Protein AF-A0A1M3N9F0-F1 (afdb_monomer)

Sequence (132 aa):
MGFAGSACEGDSMRPRAHAGPCCGHLTLRERSGFEICTACFWEDDGQDDVDAHMDLGGPNRGTLWQARANFLKFGACEEAARRHVHPLAPDEPRLRQWFLLDDVAVERIPSSNVSPWNLLRDGGLDRHRAQR

Secondary structure (DSSP, 8-state):
------PPP--------EE-TTT-BEEESSSSS-PBPTTT--B-SS--TTTTTS---TTS-S-HHHHHHHHHHHSSSSGGGGGGPPPPPTT--BS--EEEETTEEEE-----TT-HHHHHHTT-S-------

Solvent-accessible surface area (backbone atoms only — not comparable to full-atom values): 8285 Å² total; per-residue (Å²): 140,85,83,80,82,87,75,80,82,76,86,76,78,71,73,70,54,28,55,34,77,51,69,13,38,48,64,28,77,56,82,55,65,60,50,62,22,44,62,26,56,46,55,32,76,59,71,43,85,96,50,18,83,46,64,88,54,82,93,45,82,63,25,50,48,54,17,29,26,29,29,76,76,57,54,4,34,39,76,84,40,41,85,68,35,47,87,71,61,98,80,61,62,58,85,44,48,71,45,79,56,95,80,38,50,43,74,61,73,77,79,57,90,72,44,73,68,53,46,61,72,72,60,76,85,76,85,90,78,84,84,131

Foldseek 3Di:
DDDDDDDDDDPPDDQQFAADQQAQFRQHNDACPQDQRLQARDGRVPDHDVCQQDCPDDPQDHGSFCLNLCCQVCRYSHVVCSVRHDDDDPPGDGPWHWDDDPSTTDTDDPDDCPDPVNCVVVPVPDDPDDDD

Structure (mmCIF, N/CA/C/O backbone):
data_AF-A0A1M3N9F0-F1
#
_entry.id   AF-A0A1M3N9F0-F1
#
loop_
_atom_site.group_PDB
_atom_site.id
_atom_site.type_symbol
_atom_site.label_atom_id
_atom_site.label_alt_id
_atom_site.label_comp_id
_atom_site.label_asym_id
_atom_site.label_entity_id
_atom_site.label_seq_id
_atom_site.pdbx_PDB_ins_code
_atom_site.Cartn_x
_atom_site.Cartn_y
_atom_site.Cartn_z
_atom_site.occupancy
_atom_site.B_iso_or_equiv
_atom_site.auth_seq_id
_atom_site.auth_comp_id
_atom_site.auth_asym_id
_atom_site.auth_atom_id
_atom_site.pdbx_PDB_model_num
ATOM 1 N N . MET A 1 1 ? -36.253 27.659 38.225 1.00 39.75 1 MET A N 1
ATOM 2 C CA . MET A 1 1 ? -36.431 26.519 37.302 1.00 39.75 1 MET A CA 1
ATOM 3 C C . MET A 1 1 ? -35.361 26.656 36.233 1.00 39.75 1 MET A C 1
ATOM 5 O O . MET A 1 1 ? -35.505 27.495 35.360 1.00 39.75 1 MET A O 1
ATOM 9 N N . GLY A 1 2 ? -34.233 25.966 36.396 1.00 39.12 2 GLY A N 1
ATOM 10 C CA . GLY A 1 2 ? -33.150 25.954 35.413 1.00 39.12 2 GLY A CA 1
ATOM 11 C C . GLY A 1 2 ? -33.114 24.580 34.764 1.00 39.12 2 GLY A C 1
ATOM 12 O O . GLY A 1 2 ? -33.038 23.591 35.487 1.00 39.12 2 GLY A O 1
ATOM 13 N N . PHE A 1 3 ? -33.198 24.521 33.438 1.00 42.25 3 PHE A N 1
ATOM 14 C CA . PHE A 1 3 ? -32.869 23.310 32.697 1.00 42.25 3 PHE A CA 1
ATOM 15 C C . PHE A 1 3 ? -31.531 23.511 32.001 1.00 42.25 3 PHE A C 1
ATOM 17 O O . PHE A 1 3 ? -31.296 24.512 31.326 1.00 42.25 3 PHE A O 1
ATOM 24 N N . ALA A 1 4 ? -30.651 22.563 32.304 1.00 43.06 4 ALA A N 1
ATOM 25 C CA . ALA A 1 4 ? -29.269 22.474 31.896 1.00 43.06 4 ALA A CA 1
ATOM 26 C C . ALA A 1 4 ? -29.126 22.300 30.378 1.00 43.06 4 ALA A C 1
ATOM 28 O O . ALA A 1 4 ? -30.037 21.830 29.697 1.00 43.06 4 ALA A O 1
ATOM 29 N N . GLY A 1 5 ? -27.954 22.700 29.884 1.00 39.16 5 GLY A N 1
ATOM 30 C CA . GLY A 1 5 ? -27.570 22.634 28.483 1.00 39.16 5 GLY A CA 1
ATOM 31 C C . GLY A 1 5 ? -27.652 21.228 27.893 1.00 39.16 5 GLY A C 1
ATOM 32 O O . GLY A 1 5 ? -27.305 20.238 28.535 1.00 39.16 5 GLY A O 1
ATOM 33 N N . SER A 1 6 ? -28.082 21.181 26.635 1.00 46.31 6 SER A N 1
ATOM 34 C CA . SER A 1 6 ? -27.952 20.016 25.771 1.00 46.31 6 SER A CA 1
ATOM 35 C C . SER A 1 6 ? -26.500 19.938 25.298 1.00 46.31 6 SER A C 1
ATOM 37 O O . SER A 1 6 ? -26.075 20.721 24.447 1.00 46.31 6 SER A O 1
ATOM 39 N N . ALA A 1 7 ? -25.715 19.056 25.912 1.00 43.75 7 ALA A N 1
ATOM 40 C CA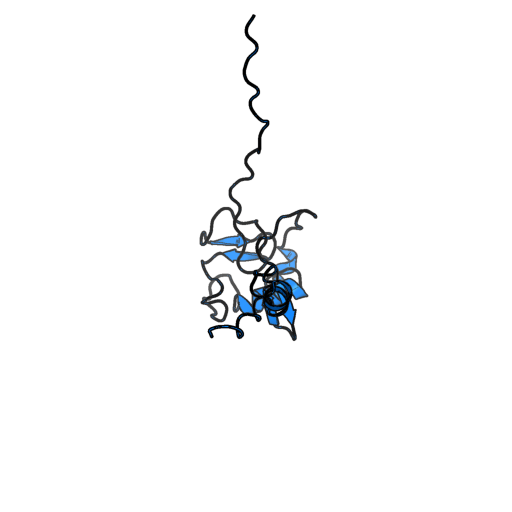 . ALA A 1 7 ? -24.435 18.640 25.362 1.00 43.75 7 ALA A CA 1
ATOM 41 C C . ALA A 1 7 ? -24.719 17.643 24.233 1.00 43.75 7 ALA A C 1
ATOM 43 O O . ALA A 1 7 ? -25.308 16.591 24.466 1.00 43.75 7 ALA A O 1
ATOM 44 N N . CYS A 1 8 ? -24.328 18.013 23.016 1.00 44.44 8 CYS A N 1
ATOM 45 C CA . CYS A 1 8 ? -24.400 17.180 21.824 1.00 44.44 8 CYS A CA 1
ATOM 46 C C . CYS A 1 8 ? -23.667 15.853 22.074 1.00 44.44 8 CYS A C 1
ATOM 48 O O . CYS A 1 8 ? -22.525 15.844 22.539 1.00 44.44 8 CYS A O 1
ATOM 50 N N . GLU A 1 9 ? -24.338 14.746 21.781 1.00 43.06 9 GLU A N 1
ATOM 51 C CA . GLU A 1 9 ? -23.868 13.389 22.028 1.00 43.06 9 GLU A CA 1
ATOM 52 C C . GLU A 1 9 ? -22.616 13.040 21.203 1.00 43.06 9 GLU A C 1
ATOM 54 O O . GLU A 1 9 ? -22.617 13.068 19.976 1.00 43.06 9 GLU A O 1
ATOM 59 N N . GLY A 1 10 ? -21.551 12.719 21.941 1.00 44.12 10 GLY A N 1
ATOM 60 C CA . GLY A 1 10 ? -20.451 11.799 21.638 1.00 44.12 10 GLY A CA 1
ATOM 61 C C . GLY A 1 10 ? -20.210 11.349 20.195 1.00 44.12 10 GLY A C 1
ATOM 62 O O . GLY A 1 10 ? -20.598 10.244 19.826 1.00 44.12 10 GLY A O 1
ATOM 63 N N . ASP A 1 11 ? -19.383 12.100 19.466 1.00 47.62 11 ASP A N 1
ATOM 64 C CA . ASP A 1 11 ? -18.498 11.536 18.439 1.00 47.62 11 ASP A CA 1
ATOM 65 C C . ASP A 1 11 ? -17.328 10.834 19.155 1.00 47.62 11 ASP A C 1
ATOM 67 O O . ASP A 1 11 ? -16.272 11.407 19.437 1.00 47.62 11 ASP A O 1
ATOM 71 N N . SER A 1 12 ? -17.581 9.614 19.628 1.00 51.91 12 SER A N 1
ATOM 72 C CA . SER A 1 12 ? -16.626 8.818 20.395 1.00 51.91 12 SER A CA 1
ATOM 73 C C . SER A 1 12 ? -15.425 8.400 19.537 1.00 51.91 12 SER A C 1
ATOM 75 O O . SER A 1 12 ? -15.439 7.354 18.900 1.00 51.91 12 SER A O 1
ATOM 77 N N . MET A 1 13 ? -14.366 9.215 19.577 1.00 46.16 13 MET A N 1
ATOM 78 C CA . MET A 1 13 ? -12.948 8.830 19.677 1.00 46.16 13 MET A CA 1
ATOM 79 C C . MET A 1 13 ? -12.571 7.488 19.015 1.00 46.16 13 MET A C 1
ATOM 81 O O . MET A 1 13 ? -12.091 6.572 19.689 1.00 46.16 13 MET A O 1
ATOM 85 N N . ARG A 1 14 ? -12.713 7.359 17.689 1.00 57.03 14 ARG A N 1
ATOM 86 C CA . ARG A 1 14 ? -11.883 6.377 16.978 1.00 57.03 14 ARG A CA 1
ATOM 87 C C . ARG A 1 14 ? -10.429 6.861 17.103 1.00 57.03 14 ARG A C 1
ATOM 89 O O . ARG A 1 14 ? -10.176 8.033 16.808 1.00 57.03 14 ARG A O 1
ATOM 96 N N . PRO A 1 15 ? -9.482 6.036 17.592 1.00 59.19 15 PRO A N 1
ATOM 97 C CA . PRO A 1 15 ? -8.074 6.423 17.625 1.00 59.19 15 PRO A CA 1
ATOM 98 C C . PRO A 1 15 ? -7.646 6.886 16.231 1.00 59.19 15 PRO A C 1
ATOM 100 O O . PRO A 1 15 ? -8.159 6.380 15.232 1.00 59.19 15 PRO A O 1
ATOM 103 N N . ARG A 1 16 ? -6.755 7.885 16.171 1.00 63.31 16 ARG A N 1
ATOM 104 C CA . ARG A 1 16 ? -6.248 8.442 14.910 1.00 63.31 16 ARG A CA 1
ATOM 105 C C . ARG A 1 16 ? -5.609 7.317 14.108 1.00 63.31 16 ARG A C 1
ATOM 107 O O . ARG A 1 16 ? -4.494 6.909 14.394 1.00 63.31 16 ARG A O 1
ATOM 114 N N . ALA A 1 17 ? -6.365 6.799 13.157 1.00 85.94 17 ALA A N 1
ATOM 115 C CA . ALA A 1 17 ? -5.925 5.733 12.297 1.00 85.94 17 ALA A CA 1
ATOM 116 C C . ALA A 1 17 ? -5.408 6.338 10.995 1.00 85.94 17 ALA A C 1
ATOM 118 O O . ALA A 1 17 ? -5.971 7.299 10.463 1.00 85.94 17 ALA A O 1
ATOM 119 N N . HIS A 1 18 ? -4.315 5.785 10.500 1.00 93.69 18 HIS A N 1
ATOM 120 C CA . HIS A 1 18 ? -3.615 6.256 9.325 1.00 93.69 18 HIS A CA 1
ATOM 121 C C . HIS A 1 18 ? -3.692 5.219 8.207 1.00 93.69 18 HIS A C 1
ATOM 123 O O . HIS A 1 18 ? -3.686 4.009 8.445 1.00 93.69 18 HIS A O 1
ATOM 129 N N . ALA A 1 19 ? -3.787 5.713 6.973 1.00 94.94 19 ALA A N 1
ATOM 130 C CA . ALA A 1 19 ? -3.894 4.874 5.791 1.00 94.94 19 ALA A CA 1
ATOM 131 C C . ALA A 1 19 ? -2.553 4.207 5.491 1.00 94.94 19 ALA A C 1
ATOM 133 O O . ALA A 1 19 ? -1.561 4.909 5.322 1.00 94.94 19 ALA A O 1
ATOM 134 N N . GLY A 1 20 ? -2.528 2.878 5.375 1.00 95.81 20 GLY A N 1
ATOM 135 C CA . GLY A 1 20 ? -1.348 2.178 4.865 1.00 95.81 20 GLY A CA 1
ATOM 136 C C . GLY A 1 20 ? -1.067 2.561 3.405 1.00 95.81 20 GLY A C 1
ATOM 137 O O . GLY A 1 20 ? -2.013 2.621 2.612 1.00 95.81 20 GLY A O 1
ATOM 138 N N . PRO A 1 21 ? 0.199 2.767 3.002 1.00 97.00 21 PRO A N 1
ATOM 139 C CA . PRO A 1 21 ? 0.531 3.317 1.685 1.00 97.00 21 PRO A CA 1
ATOM 140 C C . PRO A 1 21 ? 0.247 2.322 0.546 1.00 97.00 21 PRO A C 1
ATOM 142 O O . PRO A 1 21 ? 0.066 2.712 -0.610 1.00 97.00 21 PRO A O 1
ATOM 145 N N . CYS A 1 22 ? 0.187 1.027 0.876 1.00 97.56 22 CYS A N 1
ATOM 146 C CA . CYS A 1 22 ? -0.115 -0.058 -0.051 1.00 97.56 22 CYS A CA 1
ATOM 147 C C . CYS A 1 22 ? -1.625 -0.197 -0.301 1.00 97.56 22 CYS A C 1
ATOM 149 O O . CYS A 1 22 ? -2.080 -0.111 -1.437 1.00 97.56 22 CYS A O 1
ATOM 151 N N . CYS A 1 23 ? -2.440 -0.382 0.742 1.00 96.31 23 CYS A N 1
ATOM 152 C CA . CYS A 1 23 ? -3.861 -0.706 0.560 1.00 96.31 23 CYS A CA 1
ATOM 153 C C . CYS A 1 23 ? -4.827 0.463 0.777 1.00 96.31 23 CYS A C 1
ATOM 155 O O . CYS A 1 23 ? -5.982 0.359 0.365 1.00 96.31 23 CYS A O 1
ATOM 157 N N . GLY A 1 24 ? -4.377 1.537 1.434 1.00 95.62 24 GLY A N 1
ATOM 158 C CA . GLY A 1 24 ? -5.157 2.728 1.770 1.00 95.62 24 GLY A CA 1
ATOM 159 C C . GLY A 1 24 ? -6.069 2.616 2.999 1.00 95.62 24 GLY A C 1
ATOM 160 O O . GLY A 1 24 ? -6.716 3.610 3.344 1.00 95.62 24 GLY A O 1
ATOM 161 N N . HIS A 1 25 ? -6.188 1.439 3.630 1.00 95.06 25 HIS A N 1
ATOM 162 C CA . HIS A 1 25 ? -7.054 1.228 4.803 1.00 95.06 25 HIS A CA 1
ATOM 163 C C . HIS A 1 25 ? -6.464 1.864 6.059 1.00 95.06 25 HIS A C 1
ATOM 165 O O . HIS A 1 25 ? -5.243 1.880 6.233 1.00 95.06 25 HIS A O 1
ATOM 171 N N . LEU A 1 26 ? -7.339 2.362 6.934 1.00 94.00 26 LEU A N 1
ATOM 172 C CA . LEU A 1 26 ? -6.971 3.039 8.176 1.00 94.00 26 LEU A CA 1
ATOM 173 C C . LEU A 1 26 ? -6.612 2.037 9.287 1.00 94.00 26 LEU A C 1
ATOM 175 O O . LEU A 1 26 ? -7.312 1.932 10.287 1.00 94.00 26 LEU A O 1
ATOM 179 N N . THR A 1 27 ? -5.524 1.285 9.118 1.00 91.81 27 THR A N 1
ATOM 180 C CA . THR A 1 27 ? -5.111 0.250 10.086 1.00 91.81 27 THR A CA 1
ATOM 181 C C . THR A 1 27 ? -3.894 0.621 10.926 1.00 91.81 27 THR A C 1
ATOM 183 O O . THR A 1 27 ? -3.554 -0.128 11.834 1.00 91.81 27 THR A O 1
ATOM 186 N N . LEU A 1 28 ? -3.199 1.711 10.593 1.00 93.19 28 LEU A N 1
ATOM 187 C CA . LEU A 1 28 ? -1.966 2.115 11.270 1.00 93.19 28 LEU A CA 1
ATOM 188 C C . LEU A 1 28 ? -2.263 3.107 12.393 1.00 93.19 28 LEU A C 1
ATOM 190 O O . LEU A 1 28 ? -3.146 3.953 12.256 1.00 93.19 28 LEU A O 1
ATOM 194 N N . ARG A 1 29 ? -1.506 3.043 13.483 1.00 93.75 29 ARG A N 1
ATOM 195 C CA . ARG A 1 29 ? -1.597 3.966 14.623 1.00 93.75 29 ARG A CA 1
ATOM 196 C C . ARG A 1 29 ? -0.882 5.284 14.359 1.00 93.75 29 ARG A C 1
ATOM 198 O O . ARG A 1 29 ? -1.315 6.318 14.856 1.00 93.75 29 ARG A O 1
ATOM 205 N N . GLU A 1 30 ? 0.187 5.249 13.574 1.00 93.75 30 GLU A N 1
ATOM 206 C CA . GLU A 1 30 ? 0.962 6.415 13.146 1.00 93.75 30 GLU A CA 1
ATOM 207 C C . GLU A 1 30 ? 1.548 6.193 11.744 1.00 93.75 30 GLU A C 1
ATOM 209 O O . GLU A 1 30 ? 1.575 5.066 11.252 1.00 93.75 30 GLU A O 1
ATOM 214 N N . ARG A 1 31 ? 1.972 7.274 11.076 1.00 95.00 31 ARG A N 1
ATOM 215 C CA . ARG A 1 31 ? 2.705 7.191 9.801 1.00 95.00 31 ARG A CA 1
ATOM 216 C C . ARG A 1 31 ? 4.202 7.073 10.059 1.00 95.00 31 ARG A C 1
ATOM 218 O O . ARG A 1 31 ? 4.714 7.745 10.950 1.00 95.00 31 ARG A O 1
ATOM 225 N N . SER A 1 32 ? 4.883 6.297 9.225 1.00 94.69 32 SER A N 1
ATOM 226 C CA . SER A 1 32 ? 6.332 6.076 9.254 1.00 94.69 32 SER A CA 1
ATOM 227 C C . SER A 1 32 ? 6.827 5.485 10.584 1.00 94.69 32 SER A C 1
ATOM 229 O O . SER A 1 32 ? 7.954 5.746 10.998 1.00 94.69 32 SER A O 1
ATOM 231 N N . GLY A 1 33 ? 5.969 4.724 11.273 1.00 95.06 33 GLY A N 1
ATOM 232 C CA . GLY A 1 33 ? 6.257 4.101 12.571 1.00 95.06 33 GLY A CA 1
ATOM 233 C C . GLY A 1 33 ? 6.767 2.661 12.482 1.00 95.06 33 GLY A C 1
ATOM 234 O O . GLY A 1 33 ? 6.816 1.978 13.502 1.00 95.06 33 GLY A O 1
ATOM 235 N N . PHE A 1 34 ? 7.092 2.170 11.278 1.00 95.75 34 PHE A N 1
ATOM 236 C CA . PHE A 1 34 ? 7.471 0.773 11.015 1.00 95.75 34 PHE A CA 1
ATOM 237 C C . PHE A 1 34 ? 6.393 -0.242 11.436 1.00 95.75 34 PHE A C 1
ATOM 239 O O . PHE A 1 34 ? 6.671 -1.404 11.728 1.00 95.75 34 PHE A O 1
ATOM 246 N N . GLU A 1 35 ? 5.131 0.188 11.497 1.00 96.38 35 GLU A N 1
ATOM 247 C CA . GLU A 1 35 ? 4.013 -0.702 11.789 1.00 96.38 35 GLU A CA 1
ATOM 248 C C . GLU A 1 35 ? 3.626 -1.489 10.533 1.00 96.38 35 GLU A C 1
ATOM 250 O O . GLU A 1 35 ? 3.500 -0.939 9.437 1.00 96.38 35 GLU A O 1
ATOM 255 N N . ILE A 1 36 ? 3.393 -2.792 10.695 1.00 96.69 36 ILE A N 1
ATOM 256 C CA . ILE A 1 36 ? 2.904 -3.650 9.617 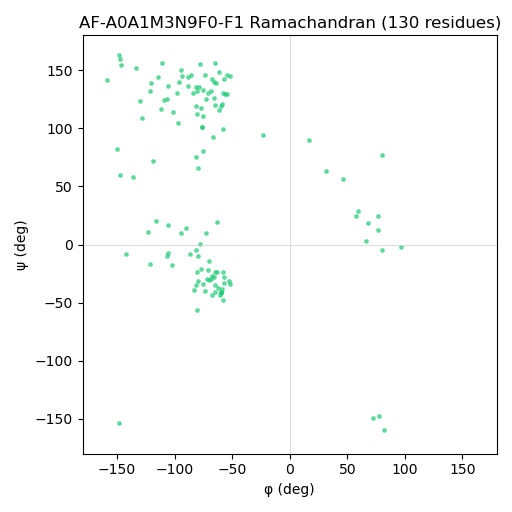1.00 96.69 36 ILE A CA 1
ATOM 257 C C . ILE A 1 36 ? 1.390 -3.482 9.492 1.00 96.69 36 ILE A C 1
ATOM 259 O O . ILE A 1 36 ? 0.626 -3.792 10.406 1.00 96.69 36 ILE A O 1
ATOM 263 N N . CYS A 1 37 ? 0.941 -3.032 8.323 1.00 96.25 37 CYS A N 1
ATOM 264 C CA . CYS A 1 37 ? -0.471 -2.870 8.006 1.00 96.25 37 CYS A CA 1
ATOM 265 C C . CYS A 1 37 ? -1.200 -4.220 8.071 1.00 96.25 37 CYS A C 1
ATOM 267 O O . CYS A 1 37 ? -0.964 -5.100 7.247 1.00 96.25 37 CYS A O 1
ATOM 269 N N . THR A 1 38 ? -2.152 -4.384 8.988 1.00 95.44 38 THR A N 1
ATOM 270 C CA . THR A 1 38 ? -2.883 -5.654 9.173 1.00 95.44 38 THR A CA 1
ATOM 271 C C . THR A 1 38 ? -3.744 -6.053 7.969 1.00 95.44 38 THR A C 1
ATOM 273 O O . THR A 1 38 ? -4.008 -7.238 7.775 1.00 95.44 38 THR A O 1
ATOM 276 N N . ALA A 1 39 ? -4.142 -5.084 7.137 1.00 96.06 39 ALA A N 1
ATOM 277 C CA . ALA A 1 39 ? -4.976 -5.294 5.953 1.00 96.06 39 ALA A CA 1
ATOM 278 C C . ALA A 1 39 ? -4.225 -5.809 4.720 1.00 96.06 39 ALA A C 1
ATOM 280 O O . ALA A 1 39 ? -4.848 -6.349 3.812 1.00 96.06 39 ALA A O 1
ATOM 281 N N . CYS A 1 40 ? -2.915 -5.577 4.628 1.00 97.12 40 CYS A N 1
ATOM 282 C CA . CYS A 1 40 ? -2.149 -5.951 3.434 1.00 97.12 40 CYS A CA 1
ATOM 283 C C . CYS A 1 40 ? -0.748 -6.477 3.718 1.00 97.12 40 CYS A C 1
ATOM 285 O O . CYS A 1 40 ? -0.113 -6.971 2.797 1.00 97.12 40 CYS A O 1
ATOM 287 N N . PHE A 1 41 ? -0.290 -6.404 4.965 1.00 97.88 41 PHE A N 1
ATOM 288 C CA . PHE A 1 41 ? 1.008 -6.869 5.442 1.00 97.88 41 PHE A CA 1
ATOM 289 C C . PHE A 1 41 ? 2.234 -6.083 4.934 1.00 97.88 41 PHE A C 1
ATOM 291 O O . PHE A 1 41 ? 3.355 -6.567 5.014 1.00 97.88 41 PHE A O 1
ATOM 298 N N . TRP A 1 42 ? 2.043 -4.860 4.431 1.00 97.94 42 TRP A N 1
ATOM 299 C CA . TRP A 1 42 ? 3.141 -3.926 4.129 1.00 97.94 42 TRP A CA 1
ATOM 300 C C . TRP A 1 42 ? 3.605 -3.195 5.398 1.00 97.94 42 TRP A C 1
ATOM 302 O O . TRP A 1 42 ? 2.749 -2.722 6.152 1.00 97.94 42 TRP A O 1
ATOM 312 N N . GLU A 1 43 ? 4.914 -3.076 5.626 1.00 98.00 43 GLU A N 1
ATOM 313 C CA . GLU A 1 43 ? 5.484 -2.269 6.713 1.00 98.00 43 GLU A CA 1
ATOM 314 C C . GLU A 1 43 ? 5.528 -0.790 6.332 1.00 98.00 43 GLU A C 1
ATOM 316 O O . GLU A 1 43 ? 5.991 -0.422 5.254 1.00 98.00 43 GLU A O 1
ATOM 321 N N . ASP A 1 44 ? 5.056 0.070 7.226 1.00 97.31 44 ASP A N 1
ATOM 322 C CA . ASP A 1 44 ? 5.088 1.511 7.035 1.00 97.31 44 ASP A CA 1
ATOM 323 C C . ASP A 1 44 ? 6.457 2.120 7.383 1.00 97.31 44 ASP A C 1
ATOM 325 O O . ASP A 1 44 ? 6.633 2.760 8.420 1.00 97.31 44 ASP A O 1
ATOM 329 N N . ASP A 1 4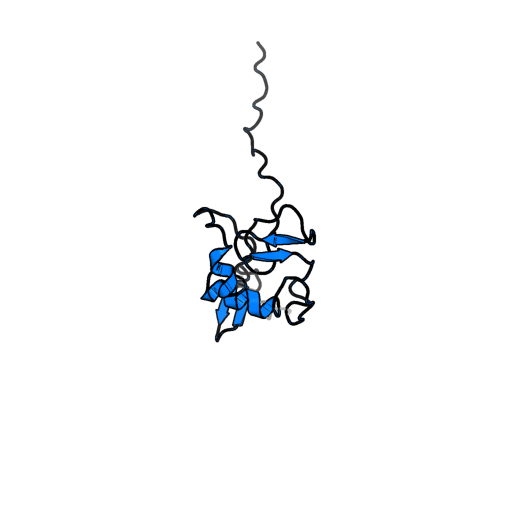5 ? 7.420 1.922 6.488 1.00 96.44 45 ASP A N 1
ATOM 330 C CA . ASP A 1 45 ? 8.800 2.435 6.542 1.00 96.44 45 ASP A CA 1
ATOM 331 C C . ASP A 1 45 ? 8.937 3.920 6.142 1.00 96.44 45 ASP A C 1
ATOM 333 O O . ASP A 1 45 ? 10.027 4.493 6.166 1.00 96.44 45 ASP A O 1
ATOM 337 N N . GLY A 1 46 ? 7.815 4.562 5.806 1.00 95.69 46 GLY A N 1
ATOM 338 C CA . GLY A 1 46 ? 7.737 5.951 5.367 1.00 95.69 46 GLY A CA 1
ATOM 339 C C . GLY A 1 46 ? 7.701 6.147 3.853 1.00 95.69 46 GLY A C 1
ATOM 340 O O . GLY A 1 46 ? 7.519 7.287 3.426 1.00 95.69 46 GLY A O 1
ATOM 341 N N . GLN A 1 47 ? 7.794 5.072 3.066 1.00 96.31 47 GLN A N 1
ATOM 342 C CA . GLN A 1 47 ? 7.604 5.119 1.619 1.00 96.31 47 GLN A CA 1
ATOM 343 C C . GLN A 1 47 ? 6.156 5.498 1.246 1.00 96.31 47 GLN A C 1
ATOM 345 O O . GLN A 1 47 ? 5.187 5.032 1.859 1.00 96.31 47 GLN A O 1
ATOM 350 N N . ASP A 1 48 ? 5.990 6.325 0.213 1.00 95.69 48 ASP A N 1
ATOM 351 C CA . ASP A 1 48 ? 4.700 6.740 -0.349 1.00 95.69 48 ASP A CA 1
ATOM 352 C C . ASP A 1 48 ? 4.808 7.000 -1.873 1.00 95.69 48 ASP A C 1
ATOM 354 O O . ASP A 1 48 ? 5.607 6.389 -2.574 1.00 95.69 48 ASP A O 1
ATOM 358 N N . ASP A 1 49 ? 3.957 7.853 -2.447 1.00 95.31 49 ASP A N 1
ATOM 359 C CA . ASP A 1 49 ? 3.843 8.040 -3.900 1.00 95.31 49 ASP A CA 1
ATOM 360 C C . ASP A 1 49 ? 5.132 8.489 -4.595 1.00 95.31 49 ASP A C 1
ATOM 362 O O . ASP A 1 49 ? 5.411 8.047 -5.709 1.00 95.31 49 ASP A O 1
ATOM 366 N N . VAL A 1 50 ? 5.906 9.373 -3.959 1.00 96.69 50 VAL A N 1
ATOM 367 C CA . VAL A 1 50 ? 7.102 9.987 -4.567 1.00 96.69 50 VAL A CA 1
ATOM 368 C C . VAL A 1 50 ? 8.225 8.983 -4.804 1.00 96.69 50 VAL A C 1
ATOM 370 O O . VAL A 1 50 ? 9.043 9.161 -5.704 1.00 96.69 50 VAL A O 1
ATOM 373 N N . ASP A 1 51 ? 8.256 7.928 -4.003 1.00 96.81 51 ASP A N 1
ATOM 374 C CA . ASP A 1 51 ? 9.278 6.899 -3.991 1.00 96.81 51 ASP A CA 1
ATOM 375 C C . ASP A 1 51 ? 8.703 5.500 -4.217 1.00 96.81 51 ASP A C 1
ATOM 377 O O . ASP A 1 51 ? 9.447 4.528 -4.138 1.00 96.81 51 ASP A O 1
ATOM 381 N N . ALA A 1 52 ? 7.428 5.376 -4.606 1.00 96.88 52 ALA A N 1
ATOM 382 C CA . ALA A 1 52 ? 6.733 4.095 -4.728 1.00 96.88 52 ALA A CA 1
ATOM 383 C C . ALA A 1 52 ? 7.398 3.093 -5.689 1.00 96.88 52 ALA A C 1
ATOM 385 O O . ALA A 1 52 ? 7.170 1.889 -5.585 1.00 96.88 52 ALA A O 1
ATOM 386 N N . HIS A 1 53 ? 8.187 3.575 -6.650 1.00 97.31 53 HIS A N 1
ATOM 387 C CA . HIS A 1 53 ? 8.913 2.749 -7.619 1.00 97.31 53 HIS A CA 1
ATOM 388 C C . HIS A 1 53 ? 10.283 2.273 -7.127 1.00 97.31 53 HIS A C 1
ATOM 390 O O . HIS A 1 53 ? 10.926 1.480 -7.813 1.00 97.31 53 HIS A O 1
ATOM 396 N N . MET A 1 54 ? 10.752 2.773 -5.986 1.00 97.62 54 MET A N 1
ATOM 397 C CA . MET A 1 54 ? 12.018 2.361 -5.395 1.00 97.62 54 MET A CA 1
ATOM 398 C C . MET A 1 54 ? 11.812 1.114 -4.535 1.00 97.62 54 MET A C 1
ATOM 400 O O . MET A 1 54 ? 10.769 0.934 -3.912 1.00 97.62 54 MET A O 1
ATOM 404 N N . ASP A 1 55 ? 12.809 0.240 -4.514 1.00 96.50 55 ASP A N 1
ATOM 405 C CA . ASP A 1 55 ? 12.910 -0.827 -3.522 1.00 96.50 55 ASP A CA 1
ATOM 406 C C . ASP A 1 55 ? 13.849 -0.312 -2.427 1.00 96.50 55 ASP A C 1
ATOM 408 O O . ASP A 1 55 ? 15.054 -0.176 -2.656 1.00 96.50 55 ASP A O 1
ATOM 412 N N . LEU A 1 56 ? 13.284 0.071 -1.279 1.00 93.81 56 LEU A N 1
ATOM 413 C CA . LEU A 1 56 ? 14.058 0.555 -0.129 1.00 93.81 56 LEU A CA 1
ATOM 414 C C . LEU A 1 56 ? 14.643 -0.604 0.700 1.00 93.81 56 LEU A C 1
ATOM 416 O O . LEU A 1 56 ? 15.424 -0.371 1.626 1.00 93.81 56 LEU A O 1
ATOM 420 N N . GLY A 1 57 ? 14.316 -1.851 0.345 1.00 90.12 57 GLY A N 1
ATOM 421 C CA . GLY A 1 57 ? 14.700 -3.053 1.067 1.00 90.12 57 GLY A CA 1
ATOM 422 C C . GLY A 1 57 ? 13.947 -3.224 2.388 1.00 90.12 57 GLY A C 1
ATOM 423 O O . GLY A 1 57 ? 12.796 -2.829 2.542 1.00 90.12 57 GLY A O 1
ATOM 424 N N . GLY A 1 58 ? 14.615 -3.849 3.361 1.00 90.62 58 GLY A N 1
ATOM 425 C CA . GLY A 1 58 ? 14.017 -4.141 4.662 1.00 90.62 58 GLY A CA 1
ATOM 426 C C . GLY A 1 58 ? 13.065 -5.348 4.622 1.00 90.62 58 GLY A C 1
ATOM 427 O O . GLY A 1 58 ? 13.334 -6.317 3.905 1.00 90.62 58 GLY A O 1
ATOM 428 N N . PRO A 1 59 ? 11.999 -5.356 5.444 1.00 93.62 59 PRO A N 1
ATOM 429 C CA . PRO A 1 59 ? 11.038 -6.459 5.486 1.00 93.62 59 PRO A CA 1
ATOM 430 C C . PRO A 1 59 ? 10.057 -6.437 4.308 1.00 93.62 59 PRO A C 1
ATOM 432 O O . PRO A 1 59 ? 9.488 -7.478 3.971 1.00 93.62 59 PRO A O 1
ATOM 435 N N . ASN A 1 60 ? 9.891 -5.278 3.669 1.00 96.50 60 ASN A N 1
ATOM 436 C CA . ASN A 1 60 ? 9.130 -5.127 2.441 1.00 96.50 60 ASN A CA 1
ATOM 437 C C . ASN A 1 60 ? 9.893 -5.778 1.276 1.00 96.50 60 ASN A C 1
ATOM 439 O O . ASN A 1 60 ? 11.091 -5.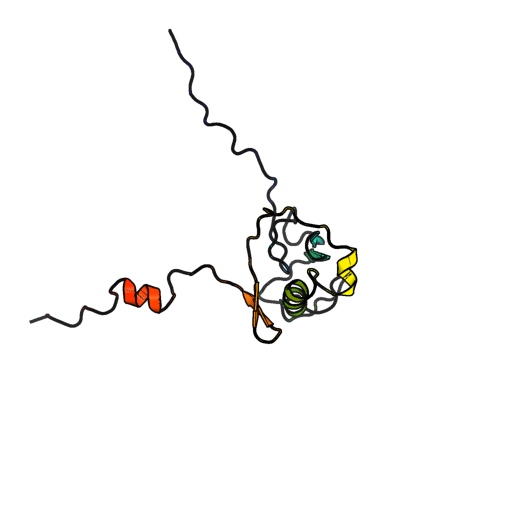565 1.094 1.00 96.50 60 ASN A O 1
ATOM 443 N N . ARG A 1 61 ? 9.209 -6.618 0.488 1.00 94.19 61 ARG A N 1
ATOM 444 C CA . ARG A 1 61 ? 9.794 -7.256 -0.700 1.00 94.19 61 ARG A CA 1
ATOM 445 C C . ARG A 1 61 ? 9.338 -6.535 -1.963 1.00 94.19 61 ARG A C 1
ATOM 447 O O . ARG A 1 61 ? 8.169 -6.625 -2.335 1.00 94.19 61 ARG A O 1
ATOM 454 N N . GLY A 1 62 ? 10.279 -5.899 -2.655 1.00 95.62 62 GLY A N 1
ATOM 455 C CA . GLY A 1 62 ? 10.012 -5.164 -3.888 1.00 95.62 62 GLY A CA 1
ATOM 456 C C . GLY A 1 62 ? 9.470 -3.762 -3.625 1.00 95.62 62 GLY A C 1
ATOM 457 O O . GLY A 1 62 ? 9.654 -3.191 -2.555 1.00 95.62 62 GLY A O 1
ATOM 458 N N . THR A 1 63 ? 8.815 -3.185 -4.628 1.00 98.06 63 THR A N 1
ATOM 459 C CA . THR A 1 63 ? 8.417 -1.772 -4.593 1.00 98.06 63 THR A CA 1
ATOM 460 C C . THR A 1 63 ? 6.990 -1.593 -4.076 1.00 98.06 63 THR A C 1
ATOM 462 O O . THR A 1 63 ? 6.113 -2.431 -4.317 1.00 98.06 63 THR A O 1
ATOM 465 N N . LEU A 1 64 ? 6.705 -0.459 -3.433 1.00 98.06 64 LEU A N 1
ATOM 466 C CA . LEU A 1 64 ? 5.343 -0.104 -3.019 1.00 98.06 64 LEU A CA 1
ATOM 467 C C . LEU A 1 64 ? 4.360 -0.083 -4.207 1.00 98.06 64 LEU A C 1
ATOM 469 O O . LEU A 1 64 ? 3.191 -0.451 -4.075 1.00 98.06 64 LEU A O 1
ATOM 473 N N . TRP A 1 65 ? 4.833 0.293 -5.394 1.00 97.56 65 TRP A N 1
ATOM 474 C CA . TRP A 1 65 ? 4.072 0.223 -6.639 1.00 97.56 65 TRP A CA 1
ATOM 475 C C . TRP A 1 65 ? 3.599 -1.202 -6.956 1.00 97.56 65 TRP A C 1
ATOM 477 O O . TRP A 1 65 ? 2.421 -1.421 -7.250 1.00 97.56 65 TRP A O 1
ATOM 487 N N . GLN A 1 66 ? 4.499 -2.185 -6.857 1.00 98.00 66 GLN A N 1
ATOM 488 C CA . GLN A 1 66 ? 4.156 -3.598 -7.028 1.00 98.00 66 GLN A CA 1
ATOM 489 C C . GLN A 1 66 ? 3.201 -4.063 -5.929 1.00 98.00 66 GLN A C 1
ATOM 491 O O . GLN A 1 66 ? 2.222 -4.749 -6.221 1.00 98.00 66 GLN A O 1
ATOM 496 N N . ALA A 1 67 ? 3.429 -3.639 -4.685 1.00 98.12 67 ALA A N 1
ATOM 497 C CA . ALA A 1 67 ? 2.581 -3.992 -3.554 1.00 98.12 67 ALA A CA 1
ATOM 498 C C . ALA A 1 67 ? 1.127 -3.526 -3.732 1.00 98.12 67 ALA A C 1
ATOM 500 O O . ALA A 1 67 ? 0.205 -4.292 -3.454 1.00 98.12 67 ALA A O 1
ATOM 501 N N . ARG A 1 68 ? 0.899 -2.318 -4.266 1.00 98.31 68 ARG A N 1
ATOM 502 C CA . ARG A 1 68 ? -0.450 -1.810 -4.588 1.00 98.31 68 ARG A CA 1
ATOM 503 C C . ARG A 1 68 ? -1.162 -2.693 -5.616 1.00 98.31 68 ARG A C 1
ATOM 505 O O . ARG A 1 68 ? -2.338 -3.017 -5.443 1.00 98.31 68 ARG A O 1
ATOM 512 N N . ALA A 1 69 ? -0.458 -3.118 -6.666 1.00 98.19 69 ALA A N 1
ATOM 513 C CA . ALA A 1 69 ? -1.011 -4.026 -7.672 1.00 98.19 69 ALA A CA 1
ATOM 514 C C . ALA A 1 69 ? -1.284 -5.422 -7.091 1.00 98.19 69 ALA A C 1
ATOM 516 O O . ALA A 1 69 ? -2.357 -5.988 -7.310 1.00 98.19 69 ALA A O 1
ATOM 517 N N . ASN A 1 70 ? -0.355 -5.950 -6.295 1.00 98.12 70 ASN A N 1
ATOM 518 C CA . ASN A 1 70 ? -0.502 -7.222 -5.593 1.00 98.12 70 ASN A CA 1
ATOM 519 C C . ASN A 1 70 ? -1.695 -7.203 -4.639 1.00 98.12 70 ASN A C 1
ATOM 521 O O . ASN A 1 70 ? -2.465 -8.159 -4.618 1.00 98.12 70 ASN A O 1
ATOM 525 N N . PHE A 1 71 ? -1.919 -6.102 -3.920 1.00 97.56 71 PHE A N 1
ATOM 526 C CA . PHE A 1 71 ? -3.065 -5.976 -3.029 1.00 97.56 71 PHE A CA 1
ATOM 527 C C . PHE A 1 71 ? -4.386 -6.132 -3.787 1.00 97.56 71 PHE A C 1
ATOM 529 O O . PHE A 1 71 ? -5.278 -6.844 -3.330 1.00 97.56 71 PHE A O 1
ATOM 536 N N . LEU A 1 72 ? -4.496 -5.546 -4.981 1.00 96.81 72 LEU A N 1
ATOM 537 C CA . LEU A 1 72 ? -5.682 -5.696 -5.825 1.00 96.81 72 LEU A CA 1
ATOM 538 C C . LEU A 1 72 ? -5.850 -7.117 -6.390 1.00 96.81 72 LEU A C 1
ATOM 540 O O . LEU A 1 72 ? -6.981 -7.542 -6.611 1.00 96.81 72 LEU A O 1
ATOM 544 N N . LYS A 1 73 ? -4.755 -7.854 -6.612 1.00 96.94 73 LYS A N 1
ATOM 545 C CA . LYS A 1 73 ? -4.777 -9.233 -7.137 1.00 96.94 73 LYS A CA 1
ATOM 546 C C . LYS A 1 73 ? -5.017 -10.287 -6.055 1.00 96.94 73 LYS A C 1
ATOM 548 O O . LYS A 1 73 ? -5.713 -11.271 -6.284 1.00 96.94 73 LYS A O 1
ATOM 553 N N . PHE A 1 74 ? -4.417 -10.096 -4.886 1.00 95.88 74 PHE A N 1
ATOM 554 C CA . PHE A 1 74 ? -4.233 -11.132 -3.870 1.00 95.88 74 PHE A CA 1
ATOM 555 C C . PHE A 1 74 ? -4.862 -10.789 -2.517 1.00 95.88 74 PHE A C 1
ATOM 557 O O . PHE A 1 74 ? -5.024 -11.684 -1.683 1.00 95.88 74 PHE A O 1
ATOM 564 N N . GLY A 1 75 ? -5.193 -9.516 -2.285 1.00 96.06 75 GLY A N 1
ATOM 565 C CA . GLY A 1 75 ? -5.585 -8.994 -0.974 1.00 96.06 75 GLY A CA 1
ATOM 566 C C . GLY A 1 75 ? -4.409 -8.771 -0.017 1.00 96.06 75 GLY A C 1
ATOM 567 O O . GLY A 1 75 ? -4.630 -8.570 1.169 1.00 96.06 75 GLY A O 1
ATOM 568 N N . ALA A 1 76 ? -3.165 -8.820 -0.505 1.00 97.81 76 ALA A N 1
ATOM 569 C CA . ALA A 1 76 ? -1.942 -8.635 0.279 1.00 97.81 76 ALA A CA 1
ATOM 570 C C . ALA A 1 76 ? -0.847 -7.966 -0.569 1.00 97.81 76 ALA A C 1
ATOM 572 O O . ALA A 1 76 ? -0.904 -8.020 -1.795 1.00 97.81 76 ALA A O 1
ATOM 573 N N . CYS A 1 77 ? 0.157 -7.361 0.068 1.00 97.62 77 CYS A N 1
ATOM 574 C CA . CYS A 1 77 ? 1.287 -6.710 -0.601 1.00 97.62 77 CYS A CA 1
ATOM 575 C C . CYS A 1 77 ? 2.151 -7.688 -1.417 1.00 97.62 77 CYS A C 1
ATOM 577 O O . CYS A 1 77 ? 2.791 -7.295 -2.390 1.00 97.62 77 CYS A O 1
ATOM 579 N N . GLU A 1 78 ? 2.110 -8.971 -1.070 1.00 97.06 78 GLU A N 1
ATOM 580 C CA . GLU A 1 78 ? 2.703 -10.083 -1.804 1.00 97.06 78 GLU A CA 1
ATOM 581 C C . GLU A 1 78 ? 1.823 -11.331 -1.641 1.00 97.06 78 GLU A C 1
ATOM 583 O O . GLU A 1 78 ? 1.105 -11.486 -0.649 1.00 97.06 78 GLU A O 1
ATOM 588 N N . GLU A 1 79 ? 1.878 -12.258 -2.597 1.00 97.06 79 GLU A N 1
ATOM 589 C CA . GLU A 1 79 ? 1.045 -13.466 -2.548 1.00 97.06 79 GLU A CA 1
ATOM 590 C C . GLU A 1 79 ? 1.350 -14.342 -1.318 1.00 97.06 79 GLU A C 1
ATOM 592 O O . GLU A 1 79 ? 0.436 -14.874 -0.684 1.00 97.06 79 GLU A O 1
ATOM 597 N N . ALA A 1 80 ? 2.623 -14.445 -0.925 1.00 96.25 80 ALA A N 1
ATOM 598 C CA . ALA A 1 80 ? 3.041 -15.219 0.244 1.00 96.25 80 ALA A CA 1
ATOM 599 C C . ALA A 1 80 ? 2.521 -14.635 1.574 1.00 96.25 80 ALA A C 1
ATOM 601 O O . ALA A 1 80 ? 2.282 -15.383 2.528 1.00 96.25 80 ALA A O 1
ATOM 602 N N . ALA A 1 81 ? 2.286 -13.322 1.628 1.00 96.81 81 ALA A N 1
ATOM 603 C CA . ALA A 1 81 ? 1.818 -12.617 2.814 1.00 96.81 81 ALA A CA 1
ATOM 604 C C . ALA A 1 81 ? 0.313 -12.753 3.057 1.00 96.81 81 ALA A C 1
ATOM 606 O O . ALA A 1 81 ? -0.158 -12.423 4.144 1.00 96.81 81 ALA A O 1
ATOM 607 N N . ARG A 1 82 ? -0.457 -13.302 2.107 1.00 96.44 82 ARG A N 1
ATOM 608 C CA . ARG A 1 82 ? -1.913 -13.500 2.248 1.00 96.44 82 ARG A CA 1
ATOM 609 C C . ARG A 1 82 ? -2.304 -14.228 3.533 1.00 96.44 82 ARG A C 1
ATOM 611 O O . ARG A 1 82 ? -3.341 -13.934 4.113 1.00 96.44 82 ARG A O 1
ATOM 618 N N . ARG A 1 83 ? -1.466 -15.159 3.999 1.00 96.31 83 ARG A N 1
ATOM 619 C CA . ARG A 1 83 ? -1.685 -15.916 5.244 1.00 96.31 83 ARG A CA 1
ATOM 620 C C . ARG A 1 83 ? -1.530 -15.082 6.525 1.00 96.31 83 ARG A C 1
ATOM 622 O O . ARG A 1 83 ? -1.884 -15.567 7.593 1.00 96.31 83 ARG A O 1
ATOM 629 N N . HIS A 1 84 ? -0.954 -13.885 6.427 1.00 96.31 84 HIS A N 1
ATOM 630 C CA . HIS A 1 84 ? -0.702 -12.972 7.543 1.00 96.31 84 HIS A CA 1
ATOM 631 C C . HIS A 1 84 ? -1.661 -11.772 7.562 1.00 96.31 84 HIS A C 1
ATOM 633 O O . HIS A 1 84 ? -1.659 -11.007 8.523 1.00 96.31 84 HIS A O 1
ATOM 639 N N . VAL A 1 85 ? -2.482 -11.607 6.520 1.00 96.38 85 VAL A N 1
ATOM 640 C CA . VAL A 1 85 ? -3.492 -10.549 6.455 1.00 96.38 85 VAL A CA 1
ATOM 641 C C . VAL A 1 85 ? -4.671 -10.896 7.357 1.00 96.38 85 VAL A C 1
ATOM 643 O O . VAL A 1 85 ? -5.210 -12.003 7.310 1.00 96.38 85 VAL A O 1
ATOM 646 N N . HIS A 1 86 ? -5.097 -9.922 8.155 1.00 90.94 86 HIS A N 1
ATOM 647 C CA . HIS A 1 86 ? -6.313 -10.025 8.946 1.00 90.94 86 HIS A CA 1
ATOM 648 C C . HIS A 1 86 ? -7.519 -9.534 8.135 1.00 90.94 86 HIS A C 1
ATOM 650 O O . HIS A 1 86 ? -7.433 -8.485 7.492 1.00 90.94 86 HIS A O 1
ATOM 656 N N . PRO A 1 87 ? -8.657 -10.253 8.171 1.00 86.25 87 PRO A N 1
ATOM 657 C CA . PRO A 1 87 ? -9.891 -9.770 7.572 1.00 86.25 87 PRO A CA 1
ATOM 658 C C . PRO A 1 87 ? -10.279 -8.410 8.152 1.00 86.25 87 PRO A C 1
ATOM 660 O O . PRO A 1 87 ? -10.332 -8.238 9.371 1.00 86.25 87 PRO A O 1
ATOM 663 N N . LEU A 1 88 ? -10.564 -7.462 7.267 1.00 85.62 88 LEU A N 1
ATOM 664 C CA . LEU A 1 88 ? -11.122 -6.174 7.646 1.00 85.62 88 LEU A CA 1
ATOM 665 C C . LEU A 1 88 ? -12.620 -6.302 7.931 1.00 85.62 88 LEU A C 1
ATOM 667 O O . LEU A 1 88 ? -13.292 -7.186 7.389 1.00 85.62 88 LEU A O 1
ATOM 671 N N . ALA A 1 89 ? -13.153 -5.395 8.750 1.00 83.56 89 ALA A N 1
ATOM 672 C CA . ALA A 1 89 ? -14.595 -5.251 8.874 1.00 83.56 89 ALA A CA 1
ATOM 673 C C . ALA A 1 89 ? -15.208 -4.858 7.509 1.00 83.56 89 ALA A C 1
ATOM 675 O O . ALA A 1 89 ? -14.553 -4.169 6.722 1.00 83.56 89 ALA A O 1
ATOM 676 N N . PRO A 1 90 ? -16.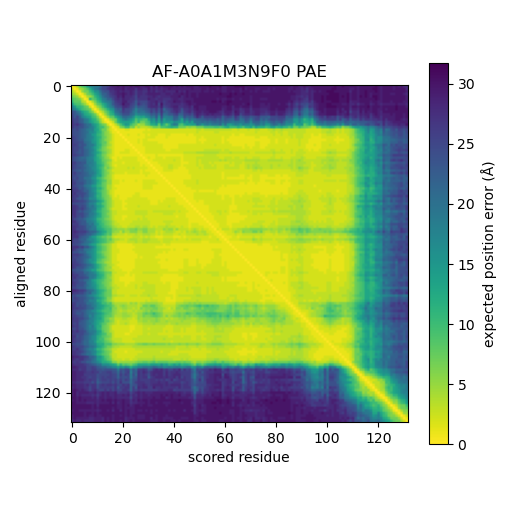455 -5.262 7.196 1.00 79.62 90 PRO A N 1
ATOM 677 C CA . PRO A 1 90 ? -17.099 -4.908 5.926 1.00 79.62 90 PRO A CA 1
ATOM 678 C C . PRO A 1 90 ? -17.189 -3.396 5.664 1.00 79.62 90 PRO A C 1
ATOM 680 O O . PRO A 1 90 ? -17.226 -2.972 4.512 1.00 79.62 90 PRO A O 1
ATOM 683 N N . ASP A 1 91 ? -17.236 -2.600 6.730 1.00 82.94 91 ASP A N 1
ATOM 684 C CA . ASP A 1 91 ? -17.311 -1.141 6.737 1.00 82.94 91 ASP A CA 1
ATOM 685 C C . ASP A 1 91 ? -15.982 -0.477 7.136 1.00 82.94 91 ASP A C 1
ATOM 687 O O . ASP A 1 91 ? -15.964 0.706 7.483 1.00 82.94 91 ASP A O 1
ATOM 691 N N . GLU A 1 92 ? -14.865 -1.214 7.088 1.00 83.25 92 GLU A N 1
ATOM 692 C CA . GLU A 1 92 ? -13.551 -0.660 7.410 1.00 83.25 92 GLU A CA 1
ATOM 693 C C . GLU A 1 92 ? -13.233 0.525 6.478 1.00 83.25 92 GLU A C 1
ATOM 695 O O . GLU A 1 92 ? -13.189 0.366 5.250 1.00 83.25 92 GLU A O 1
ATOM 700 N N . PRO A 1 93 ? -13.002 1.731 7.024 1.00 86.81 93 PRO A N 1
ATOM 701 C CA . PRO A 1 93 ? -12.753 2.905 6.212 1.00 86.81 93 PRO A CA 1
ATOM 702 C C . PRO A 1 93 ? -11.422 2.808 5.461 1.00 86.81 93 PRO A C 1
ATOM 704 O O . PRO A 1 93 ? -10.385 2.372 5.971 1.00 86.81 93 PRO A O 1
ATOM 707 N N . ARG A 1 94 ? -11.446 3.315 4.229 1.00 89.50 94 ARG A N 1
ATOM 708 C CA . ARG A 1 94 ? -10.282 3.410 3.357 1.00 89.50 94 ARG A CA 1
ATOM 709 C C . ARG A 1 94 ? -10.157 4.819 2.796 1.00 89.50 94 ARG A C 1
ATOM 711 O O . ARG A 1 94 ? -11.080 5.300 2.146 1.00 89.50 94 ARG A O 1
ATOM 718 N N . LEU A 1 95 ? -9.008 5.456 3.023 1.00 91.25 95 LEU A N 1
ATOM 719 C CA . LEU A 1 95 ? -8.759 6.831 2.581 1.00 91.25 95 LEU A CA 1
ATOM 720 C C . LEU A 1 95 ? -8.339 6.905 1.109 1.00 91.25 95 LEU A C 1
ATOM 722 O O . LEU A 1 95 ? -8.707 7.844 0.411 1.00 91.25 95 LEU A O 1
ATOM 726 N N . ARG A 1 96 ? -7.582 5.907 0.640 1.00 91.94 96 ARG A N 1
ATOM 727 C CA . ARG A 1 96 ? -7.069 5.827 -0.735 1.00 91.94 96 ARG A CA 1
ATOM 728 C C . ARG A 1 96 ? -7.548 4.557 -1.401 1.00 91.94 96 ARG A C 1
ATOM 730 O O . ARG A 1 96 ? -7.432 3.482 -0.824 1.00 91.94 96 ARG A O 1
ATOM 737 N N . GLN A 1 97 ? -8.070 4.652 -2.613 1.00 93.19 97 GLN A N 1
ATOM 738 C CA . GLN A 1 97 ? -8.551 3.489 -3.350 1.00 93.19 97 GLN A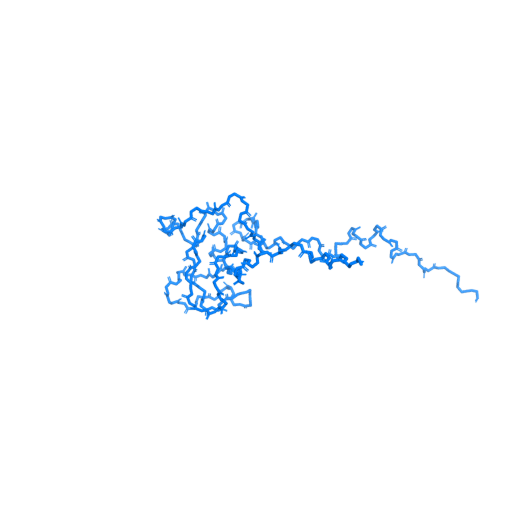 CA 1
ATOM 739 C C . GLN A 1 97 ? -7.792 3.343 -4.657 1.00 93.19 97 GLN A C 1
ATOM 741 O O . GLN A 1 97 ? -7.611 4.308 -5.385 1.00 93.19 97 GLN A O 1
ATOM 746 N N . TRP A 1 98 ? -7.449 2.106 -4.993 1.00 93.88 98 TRP A N 1
ATOM 747 C CA . TRP A 1 98 ? -6.783 1.754 -6.239 1.00 93.88 98 TRP A CA 1
ATOM 748 C C . TRP A 1 98 ? -7.716 0.954 -7.151 1.00 93.88 98 TRP A C 1
ATOM 750 O O . TRP A 1 98 ? -8.648 0.295 -6.677 1.00 93.88 98 TRP A O 1
ATOM 760 N N . PHE A 1 99 ? -7.449 0.980 -8.452 1.00 95.06 99 PHE A N 1
ATOM 761 C CA . PHE A 1 99 ? -7.993 0.041 -9.431 1.00 95.06 99 PHE A CA 1
ATOM 762 C C . PHE A 1 99 ? -6.871 -0.459 -10.347 1.00 95.06 99 PHE A C 1
ATOM 764 O O . PHE A 1 99 ? -5.878 0.238 -10.544 1.00 95.06 99 PHE A O 1
ATOM 771 N N . LEU A 1 100 ? -7.016 -1.678 -10.875 1.00 95.12 100 LEU A N 1
ATOM 772 C CA . LEU A 1 100 ? -6.051 -2.239 -11.820 1.00 95.12 100 LEU A CA 1
ATOM 773 C C . LEU A 1 100 ? -6.360 -1.752 -13.235 1.00 95.12 100 LEU A C 1
ATOM 775 O O . LEU A 1 100 ? -7.495 -1.874 -13.696 1.00 95.12 100 LEU A O 1
ATOM 779 N N . LEU A 1 101 ? -5.333 -1.258 -13.917 1.00 94.19 101 LEU A N 1
ATOM 780 C CA . LEU A 1 101 ? -5.308 -0.986 -15.349 1.00 94.19 101 LEU A CA 1
ATOM 781 C C . LEU A 1 101 ? -4.060 -1.666 -15.917 1.00 94.19 101 LEU A C 1
ATOM 783 O O . LEU A 1 101 ? -2.957 -1.236 -15.604 1.00 94.19 101 LEU A O 1
ATOM 787 N N . ASP A 1 102 ? -4.230 -2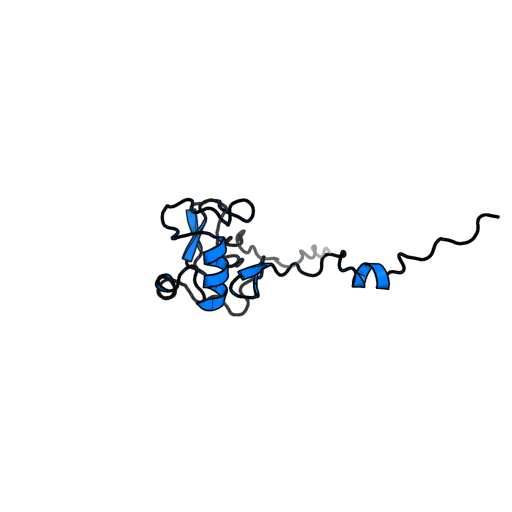.746 -16.682 1.00 93.25 102 ASP A N 1
ATOM 788 C CA . ASP A 1 102 ? -3.128 -3.526 -17.274 1.00 93.25 102 ASP A CA 1
ATOM 789 C C . ASP A 1 102 ? -1.992 -3.831 -16.278 1.00 93.25 102 ASP A C 1
ATOM 791 O O . ASP A 1 102 ? -0.836 -3.467 -16.474 1.00 93.25 102 ASP A O 1
ATOM 795 N N . ASP A 1 103 ? -2.349 -4.470 -15.158 1.00 91.62 103 ASP A N 1
ATOM 796 C CA . ASP A 1 103 ? -1.451 -4.827 -14.046 1.00 91.62 103 ASP A CA 1
ATOM 797 C C . ASP A 1 103 ? -0.847 -3.663 -13.245 1.00 91.62 103 ASP A C 1
ATOM 799 O O . ASP A 1 103 ? -0.114 -3.895 -12.281 1.00 91.62 103 ASP A O 1
ATOM 803 N N . VAL A 1 104 ? -1.215 -2.424 -13.561 1.00 93.69 104 VAL A N 1
ATOM 804 C CA . VAL A 1 104 ? -0.823 -1.232 -12.810 1.00 93.69 104 VAL A CA 1
ATOM 805 C C . VAL A 1 104 ? -1.929 -0.818 -11.843 1.00 93.69 104 VAL A C 1
ATOM 807 O O . VAL A 1 104 ? -3.087 -0.674 -12.232 1.00 93.69 104 VAL A O 1
ATOM 810 N N . ALA A 1 105 ? -1.580 -0.584 -10.576 1.00 96.50 105 ALA A N 1
ATOM 811 C CA . ALA A 1 105 ? -2.492 0.020 -9.611 1.00 96.50 105 ALA A CA 1
ATOM 812 C C . ALA A 1 105 ? -2.530 1.542 -9.793 1.00 96.50 105 ALA A C 1
ATOM 814 O O . ALA A 1 105 ? -1.560 2.238 -9.502 1.00 96.50 105 ALA A O 1
ATOM 815 N N . VAL A 1 106 ? -3.670 2.055 -10.247 1.00 94.38 106 VAL A N 1
ATOM 816 C CA . VAL A 1 106 ? -3.919 3.487 -10.436 1.00 94.38 106 VAL A CA 1
ATOM 817 C C . VAL A 1 106 ? -4.844 3.987 -9.334 1.00 94.38 106 VAL A C 1
ATOM 819 O O . VAL A 1 106 ? -5.829 3.327 -8.991 1.00 94.38 106 VAL A O 1
ATOM 822 N N . GLU A 1 107 ? -4.538 5.150 -8.759 1.00 92.94 107 GLU A N 1
ATOM 823 C CA . GLU A 1 107 ? -5.396 5.742 -7.735 1.00 92.94 107 GLU A CA 1
ATOM 824 C C . GLU A 1 107 ? -6.722 6.208 -8.326 1.00 92.94 107 GLU A C 1
ATOM 826 O O . GLU A 1 107 ? -6.785 6.934 -9.322 1.00 92.94 107 GLU A O 1
ATOM 831 N N . ARG A 1 108 ? -7.811 5.847 -7.655 1.00 89.94 108 ARG A N 1
ATOM 832 C CA . ARG A 1 108 ? -9.093 6.506 -7.827 1.00 89.94 108 ARG A CA 1
ATOM 833 C C . ARG A 1 108 ? -9.036 7.836 -7.094 1.00 89.94 108 ARG A C 1
ATOM 835 O O . ARG A 1 108 ? -9.261 7.892 -5.891 1.00 89.94 108 ARG A O 1
ATOM 842 N N . ILE A 1 109 ? -8.836 8.904 -7.850 1.00 82.88 109 ILE A N 1
ATOM 843 C CA . ILE A 1 109 ? -9.054 10.265 -7.370 1.00 82.88 109 ILE A CA 1
ATOM 844 C C . ILE A 1 109 ? -10.578 10.479 -7.338 1.00 82.88 109 ILE A C 1
ATOM 846 O O . ILE A 1 109 ? -11.199 10.489 -8.409 1.00 82.88 109 ILE A O 1
ATOM 850 N N . PRO A 1 110 ? -11.225 10.590 -6.159 1.00 70.00 110 PRO A N 1
ATOM 851 C CA . PRO A 1 110 ? -12.647 10.915 -6.081 1.00 70.00 110 PRO A CA 1
ATOM 852 C C . PRO A 1 110 ? -12.806 12.265 -6.757 1.00 70.00 110 PRO A C 1
ATOM 854 O O . PRO A 1 110 ? -12.121 13.192 -6.337 1.00 70.00 110 PRO A O 1
ATOM 857 N N . SER A 1 111 ? -13.605 12.322 -7.832 1.00 60.28 111 SER A N 1
ATOM 858 C CA . SER A 1 111 ? -13.713 13.445 -8.772 1.00 60.28 111 SER A CA 1
ATOM 859 C C . SER A 1 111 ? -13.266 14.755 -8.141 1.00 60.28 111 SER A C 1
ATOM 861 O O . SER A 1 111 ? -14.035 15.445 -7.470 1.00 60.28 111 SER A O 1
ATOM 863 N N . SER A 1 112 ? -11.997 15.083 -8.347 1.00 53.62 112 SER A N 1
ATOM 864 C CA . SER A 1 112 ? -11.557 16.444 -8.183 1.00 53.62 112 SER A CA 1
ATOM 865 C C . SER A 1 112 ? -12.475 17.277 -9.079 1.00 53.62 112 SER A C 1
ATOM 867 O O . SER A 1 112 ? -12.921 16.828 -10.143 1.00 53.62 112 SER A O 1
ATOM 869 N N . ASN A 1 113 ? -12.801 18.495 -8.674 1.00 52.19 113 ASN A N 1
ATOM 870 C CA . ASN A 1 113 ? -13.612 19.415 -9.475 1.00 52.19 113 ASN A CA 1
ATOM 871 C C . ASN A 1 113 ? -12.939 19.811 -10.820 1.00 52.19 113 ASN A C 1
ATOM 873 O O . ASN A 1 113 ? -13.295 20.818 -11.413 1.00 52.19 113 ASN A O 1
ATOM 877 N N . VAL A 1 114 ? -11.964 19.035 -11.313 1.00 54.50 114 VAL A N 1
ATOM 878 C CA . VAL A 1 114 ? -11.197 19.227 -12.550 1.00 54.50 114 VAL A CA 1
ATOM 879 C C . VAL A 1 114 ? -11.414 18.113 -13.582 1.00 54.50 114 VAL A C 1
ATOM 881 O O . VAL A 1 114 ? -10.619 17.969 -14.506 1.00 54.50 114 VAL A O 1
ATOM 884 N N . SER A 1 115 ? -12.504 17.340 -13.498 1.00 55.09 115 SER A N 1
ATOM 885 C CA . SER A 1 115 ? -12.958 16.615 -14.694 1.00 55.09 115 SER A CA 1
ATOM 886 C C . SER A 1 115 ? -13.234 17.638 -15.811 1.00 55.09 115 SER A C 1
ATOM 888 O O . SER A 1 115 ? -13.978 18.593 -15.562 1.00 55.09 115 SER A O 1
ATOM 890 N N . PRO A 1 116 ? -12.712 17.459 -17.041 1.00 55.06 116 PRO A N 1
ATOM 891 C CA . PRO A 1 116 ? -13.061 18.312 -18.180 1.00 55.06 116 PRO A CA 1
ATOM 892 C C . PRO A 1 116 ? -14.579 18.409 -18.389 1.00 55.06 116 PRO A C 1
ATOM 894 O O . PRO A 1 116 ? -15.099 19.453 -18.770 1.00 55.06 116 PRO A O 1
ATOM 897 N N . TRP A 1 117 ? -15.307 17.341 -18.050 1.00 50.75 117 TRP A N 1
ATOM 898 C CA . TRP A 1 117 ? -16.768 17.298 -18.085 1.00 50.75 117 TRP A CA 1
ATOM 899 C C . TRP A 1 117 ? -17.436 18.165 -17.010 1.00 50.75 117 TRP A C 1
ATOM 901 O O . TRP A 1 117 ? -18.512 18.702 -17.259 1.00 50.75 117 TRP A O 1
ATOM 911 N N . ASN A 1 118 ? -16.801 18.349 -15.847 1.00 56.06 118 ASN A N 1
ATOM 912 C CA . ASN A 1 118 ? -17.305 19.238 -14.796 1.00 56.06 118 ASN A CA 1
ATOM 913 C C . ASN A 1 118 ? -17.116 20.716 -15.192 1.00 56.06 118 ASN A C 1
ATOM 915 O O . ASN A 1 118 ? -18.048 21.499 -15.049 1.00 56.06 118 ASN A O 1
ATOM 919 N N . LEU A 1 119 ? -15.980 21.082 -15.805 1.00 55.91 119 LEU A N 1
ATOM 920 C CA . LEU A 1 119 ? -15.727 22.450 -16.298 1.00 55.91 119 LEU A CA 1
ATOM 921 C C . LEU A 1 119 ? -16.673 22.876 -17.436 1.00 55.91 119 LEU A C 1
ATOM 923 O O . LEU A 1 119 ? -17.059 24.042 -17.527 1.00 55.91 119 LEU A O 1
ATOM 927 N N . LEU A 1 120 ? -17.060 21.935 -18.302 1.00 55.66 120 LEU A N 1
ATOM 928 C CA . LEU A 1 120 ? -17.995 22.189 -19.403 1.00 55.66 120 LEU A CA 1
ATOM 929 C C . LEU A 1 120 ? -19.450 22.310 -18.927 1.00 55.66 120 LEU A C 1
ATOM 931 O O . LEU A 1 120 ? -20.213 23.092 -19.490 1.00 55.66 120 LEU A O 1
ATOM 935 N N . ARG A 1 121 ? -19.838 21.564 -17.885 1.00 54.00 121 ARG A N 1
ATOM 936 C CA . ARG A 1 121 ? -21.196 21.603 -17.324 1.00 54.00 121 ARG A CA 1
ATOM 937 C C . ARG A 1 121 ? -21.479 22.894 -16.550 1.00 54.00 121 ARG A C 1
ATOM 939 O O . ARG A 1 121 ? -22.614 23.360 -16.564 1.00 54.00 121 ARG A O 1
ATOM 946 N N . ASP A 1 122 ? -20.452 23.493 -15.951 1.00 53.44 122 ASP A N 1
ATOM 947 C CA . ASP A 1 122 ? -20.573 24.703 -15.128 1.00 53.44 122 ASP A CA 1
ATOM 948 C C . ASP A 1 122 ? -20.412 26.016 -15.935 1.00 53.44 122 ASP A C 1
ATOM 950 O O . ASP A 1 122 ? -20.274 27.098 -15.366 1.00 53.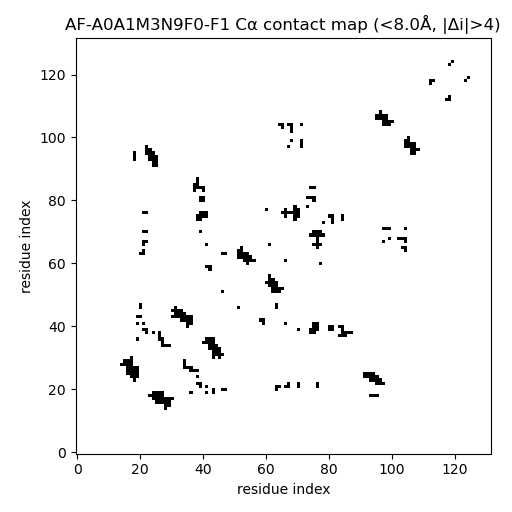44 122 ASP A O 1
ATOM 954 N N . GLY A 1 123 ? -20.472 25.955 -17.275 1.00 50.62 123 GLY A N 1
ATOM 955 C CA . GLY A 1 123 ? -20.607 27.142 -18.133 1.00 50.62 123 GLY A CA 1
ATOM 956 C C . GLY A 1 123 ? -19.332 27.975 -18.334 1.00 50.62 123 GLY A C 1
ATOM 957 O O . GLY A 1 123 ? -19.415 29.159 -18.656 1.00 50.62 123 GLY A O 1
ATOM 958 N N . GLY 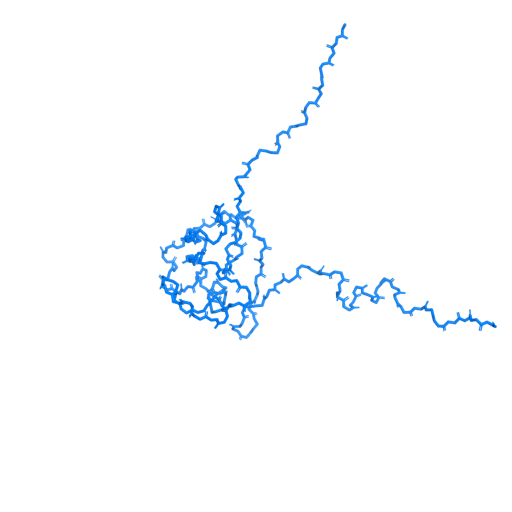A 1 124 ? -18.144 27.384 -18.179 1.00 48.81 124 GLY A N 1
ATOM 959 C CA . GLY A 1 124 ? -16.852 28.086 -18.245 1.00 48.81 124 GLY A CA 1
ATOM 960 C C . GLY A 1 124 ? -16.368 28.549 -19.631 1.00 48.81 124 GLY A C 1
ATOM 961 O O . GLY A 1 124 ? -15.220 28.968 -19.749 1.00 48.81 124 GLY A O 1
ATOM 962 N N . LEU A 1 125 ? -17.194 28.487 -20.680 1.00 49.31 125 LEU A N 1
ATOM 963 C CA . LEU A 1 125 ? -16.841 28.945 -22.031 1.00 49.31 125 LEU A CA 1
ATOM 964 C C . LEU A 1 125 ? -17.973 29.756 -22.667 1.00 49.31 125 LEU A C 1
ATOM 966 O O . LEU A 1 125 ? -18.453 29.421 -23.744 1.00 49.31 125 LEU A O 1
ATOM 970 N N . ASP A 1 126 ? -18.388 30.847 -22.024 1.00 52.62 126 ASP A N 1
ATOM 971 C CA . ASP A 1 126 ? -19.073 31.913 -22.760 1.00 52.62 126 ASP A CA 1
ATOM 972 C C . ASP A 1 126 ? -18.844 33.299 -22.144 1.00 52.62 126 ASP A C 1
ATOM 974 O O . ASP A 1 126 ? -19.672 33.797 -21.387 1.00 52.62 126 ASP A O 1
ATOM 978 N N . ARG A 1 127 ? -17.701 33.930 -22.464 1.00 51.38 127 ARG A N 1
ATOM 979 C CA . ARG A 1 127 ? -17.546 35.401 -22.498 1.00 51.38 127 ARG A CA 1
ATOM 980 C C . ARG A 1 127 ? -16.548 35.834 -23.576 1.00 51.38 127 ARG A C 1
ATOM 982 O O . ARG A 1 127 ? -15.567 36.513 -23.298 1.00 51.38 127 ARG A O 1
ATOM 989 N N . HIS A 1 128 ? -16.842 35.498 -24.829 1.00 47.94 128 HIS A N 1
ATOM 990 C CA . HIS A 1 128 ? -16.403 36.304 -25.972 1.00 47.94 128 HIS A CA 1
ATOM 991 C C . HIS A 1 128 ? -17.629 36.811 -26.738 1.00 47.94 128 HIS A C 1
ATOM 993 O O . HIS A 1 128 ? -17.911 36.400 -27.859 1.00 47.94 128 HIS A O 1
ATOM 999 N N . ARG A 1 129 ? -18.349 37.771 -26.143 1.00 51.47 129 ARG A N 1
ATOM 1000 C CA . ARG A 1 129 ? -19.073 38.787 -26.914 1.00 51.47 129 ARG A CA 1
ATOM 1001 C C . ARG A 1 129 ? -19.375 40.024 -26.076 1.00 51.47 129 ARG A C 1
ATOM 1003 O O . ARG A 1 129 ? -19.762 39.918 -24.921 1.00 51.47 129 ARG A O 1
ATOM 1010 N N . ALA A 1 130 ? -19.259 41.167 -26.747 1.00 45.75 130 ALA A N 1
ATOM 1011 C CA . ALA A 1 130 ? -19.621 42.518 -26.326 1.00 45.75 130 ALA A CA 1
ATOM 1012 C C . ALA A 1 130 ? -18.626 43.251 -25.409 1.00 45.75 130 ALA A C 1
ATOM 1014 O O . ALA A 1 130 ? -18.891 43.506 -24.239 1.00 45.75 130 ALA A O 1
ATOM 1015 N N . GLN A 1 131 ? -17.549 43.752 -26.014 1.00 40.22 131 GLN A N 1
ATOM 1016 C CA . GLN A 1 131 ? -17.260 45.178 -25.865 1.00 40.22 131 GLN A CA 1
ATOM 1017 C C . GLN A 1 131 ? -17.466 45.827 -27.235 1.00 40.22 131 GLN A C 1
ATOM 1019 O O . GLN A 1 131 ? -16.880 45.402 -28.232 1.00 40.22 131 GLN A O 1
ATOM 1024 N N . ARG A 1 132 ? -18.444 46.734 -27.260 1.00 45.53 132 ARG A N 1
ATOM 1025 C CA . ARG A 1 132 ? -18.589 47.784 -28.265 1.00 45.53 132 ARG A CA 1
ATOM 1026 C C . ARG A 1 132 ? -17.485 48.811 -28.059 1.00 45.53 132 ARG A C 1
ATOM 1028 O O . ARG A 1 132 ? -17.035 48.920 -26.896 1.00 45.53 132 ARG A O 1
#

pLDDT: mean 81.35, std 20.74, range [39.12, 98.31]

Radius of gyration: 21.68 Å; Cα contacts (8 Å, |Δi|>4): 200; chains: 1; bounding box: 51×64×66 Å

Mean predicted aligned error: 11.87 Å